Protein AF-A0A5W8UWN8-F1 (afdb_monomer_lite)

InterPro domains:
  IPR002589 Macro domain [PF01661] (18-60)
  IPR043472 Macro domain-like [G3DSA:3.40.220.10] (1-64)
  IPR043472 Macro domain-like [SSF52949] (8-62)

Organism: NCBI:txid58096

Structure (mmCIF, N/CA/C/O backbone):
data_AF-A0A5W8UWN8-F1
#
_entry.id   AF-A0A5W8UWN8-F1
#
loop_
_atom_site.group_PDB
_atom_site.id
_atom_site.type_symbol
_atom_site.label_atom_id
_atom_site.label_alt_id
_atom_site.label_comp_id
_atom_site.label_asym_id
_atom_site.label_entity_id
_atom_site.label_seq_id
_atom_site.pdbx_PDB_ins_code
_atom_site.Cartn_x
_atom_site.Cartn_y
_atom_site.Cartn_z
_atom_site.occupancy
_atom_site.B_iso_or_equiv
_atom_site.auth_seq_id
_atom_site.auth_comp_id
_atom_site.auth_asym_id
_atom_site.auth_atom_id
_atom_site.pdbx_PDB_model_num
ATOM 1 N N . MET A 1 1 ? 21.694 -5.801 4.477 1.00 43.16 1 MET A N 1
ATOM 2 C CA . MET A 1 1 ? 20.657 -5.326 3.532 1.00 43.16 1 MET A CA 1
ATOM 3 C C . MET A 1 1 ? 20.859 -6.020 2.196 1.00 43.16 1 MET A C 1
ATOM 5 O O . MET A 1 1 ? 22.007 -6.231 1.828 1.00 43.16 1 MET A O 1
ATOM 9 N N . ARG A 1 2 ? 19.785 -6.421 1.504 1.00 72.69 2 ARG A N 1
ATOM 10 C CA . ARG A 1 2 ? 19.888 -6.997 0.150 1.00 72.69 2 ARG A CA 1
ATOM 11 C C . ARG A 1 2 ? 20.121 -5.860 -0.857 1.00 72.69 2 ARG A C 1
ATOM 13 O O . ARG A 1 2 ? 19.635 -4.755 -0.630 1.00 72.69 2 ARG A O 1
ATOM 20 N N . VAL A 1 3 ? 20.882 -6.119 -1.920 1.00 74.75 3 VAL A N 1
ATOM 21 C CA . VAL A 1 3 ? 21.123 -5.148 -3.003 1.00 74.75 3 VAL A CA 1
ATOM 22 C C . VAL A 1 3 ? 19.776 -4.765 -3.641 1.00 74.75 3 VAL A C 1
ATOM 24 O O . VAL A 1 3 ? 18.963 -5.671 -3.854 1.00 74.75 3 VAL A O 1
ATOM 27 N N . PRO A 1 4 ? 19.508 -3.471 -3.916 1.00 70.00 4 PRO A N 1
ATOM 28 C CA . PRO A 1 4 ? 18.283 -3.048 -4.586 1.00 70.00 4 PRO A CA 1
ATOM 29 C C . PRO A 1 4 ? 18.120 -3.776 -5.921 1.00 70.00 4 PRO A C 1
ATOM 31 O O . PRO A 1 4 ? 19.052 -3.822 -6.721 1.00 70.00 4 PRO A O 1
ATOM 34 N N . LEU A 1 5 ? 16.940 -4.349 -6.144 1.00 78.94 5 LEU A N 1
ATOM 35 C CA . LEU A 1 5 ? 16.574 -4.992 -7.400 1.00 78.94 5 LEU A CA 1
ATOM 36 C C . LEU A 1 5 ? 15.593 -4.088 -8.149 1.00 78.94 5 LEU A C 1
ATOM 38 O O . LEU A 1 5 ? 14.716 -3.469 -7.536 1.00 78.94 5 LEU A O 1
ATOM 42 N N . ILE A 1 6 ? 15.738 -4.044 -9.471 1.00 82.88 6 ILE A N 1
ATOM 43 C CA . ILE A 1 6 ? 14.738 -3.455 -10.358 1.00 82.88 6 ILE A CA 1
ATOM 44 C C . ILE A 1 6 ? 13.508 -4.364 -10.324 1.00 82.88 6 ILE A C 1
ATOM 46 O O . ILE A 1 6 ? 13.609 -5.563 -10.573 1.00 82.88 6 ILE A O 1
ATOM 50 N N . ILE A 1 7 ? 12.359 -3.791 -9.977 1.00 81.62 7 ILE A N 1
ATOM 51 C CA . ILE A 1 7 ? 11.077 -4.508 -9.846 1.00 81.62 7 ILE A CA 1
ATOM 52 C C . ILE A 1 7 ? 10.012 -3.926 -10.782 1.00 81.62 7 ILE A C 1
ATOM 54 O O . ILE A 1 7 ? 8.819 -4.178 -10.604 1.00 81.62 7 ILE A O 1
ATOM 58 N N . ASP A 1 8 ? 10.435 -3.133 -11.767 1.00 82.00 8 ASP A N 1
ATOM 59 C CA . ASP A 1 8 ? 9.551 -2.655 -12.822 1.00 82.00 8 ASP A CA 1
ATOM 60 C C . ASP A 1 8 ? 8.884 -3.829 -13.560 1.00 82.00 8 ASP A C 1
ATOM 62 O O . ASP A 1 8 ? 9.467 -4.901 -13.725 1.00 82.00 8 ASP A O 1
ATOM 66 N N . GLY A 1 9 ? 7.622 -3.642 -13.940 1.00 80.50 9 GLY A N 1
ATOM 67 C CA . GLY A 1 9 ? 6.784 -4.683 -14.542 1.00 80.50 9 GLY A CA 1
ATOM 68 C C . GLY A 1 9 ? 6.257 -5.758 -13.580 1.00 80.50 9 GLY A C 1
ATOM 69 O O . GLY A 1 9 ? 5.574 -6.674 -14.032 1.00 80.50 9 GLY A O 1
ATOM 70 N N . THR A 1 10 ? 6.525 -5.663 -12.272 1.00 86.50 10 THR A N 1
ATOM 71 C CA . THR A 1 10 ? 5.988 -6.593 -11.257 1.00 86.50 10 THR A CA 1
ATOM 72 C C . THR A 1 10 ? 4.856 -5.977 -10.428 1.00 86.50 10 THR A C 1
ATOM 74 O O . THR A 1 10 ? 4.632 -4.765 -10.441 1.00 86.50 10 THR A O 1
ATOM 77 N N . ASP A 1 11 ? 4.167 -6.815 -9.653 1.00 85.69 11 ASP A N 1
ATOM 78 C CA . ASP A 1 11 ? 3.129 -6.454 -8.678 1.00 85.69 11 ASP A CA 1
ATOM 79 C C . ASP A 1 11 ? 3.697 -6.150 -7.274 1.00 85.69 11 ASP A C 1
ATOM 81 O O . ASP A 1 11 ? 2.967 -6.087 -6.282 1.00 85.69 11 ASP A O 1
ATOM 85 N N . ALA A 1 12 ? 5.014 -5.954 -7.153 1.00 87.38 12 ALA A N 1
ATOM 86 C CA . ALA A 1 12 ? 5.675 -5.726 -5.870 1.00 87.38 12 ALA A CA 1
ATOM 87 C C . ALA A 1 12 ? 5.162 -4.468 -5.144 1.00 87.38 12 ALA A C 1
ATOM 89 O O . ALA A 1 12 ? 5.091 -4.454 -3.914 1.00 87.38 12 ALA A O 1
ATOM 90 N N . VAL A 1 13 ? 4.766 -3.430 -5.888 1.00 88.31 13 VAL A N 1
ATOM 91 C CA . VAL A 1 13 ? 4.215 -2.191 -5.319 1.00 88.31 13 VAL A CA 1
ATOM 92 C C . VAL A 1 13 ? 2.817 -2.426 -4.753 1.00 88.31 13 VAL A C 1
ATOM 94 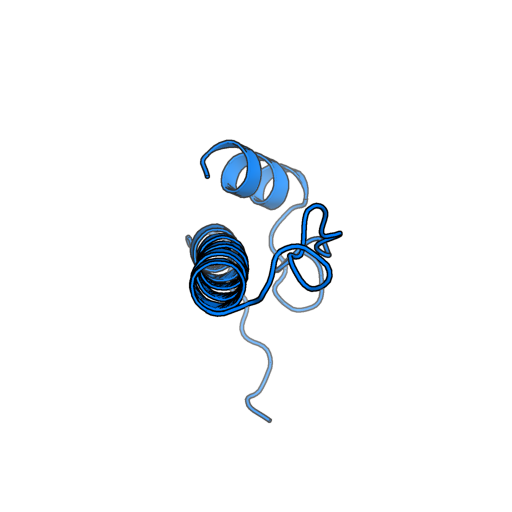O O . VAL A 1 13 ? 2.547 -2.030 -3.615 1.00 88.31 13 VAL A O 1
ATOM 97 N N . TYR A 1 14 ? 1.964 -3.137 -5.493 1.00 88.00 14 TYR A N 1
ATOM 98 C CA . TYR A 1 14 ? 0.666 -3.602 -5.007 1.00 88.00 14 TYR A CA 1
ATOM 99 C C . TYR A 1 14 ? 0.814 -4.436 -3.726 1.00 88.00 14 TYR A C 1
ATOM 101 O O . TYR A 1 14 ? 0.224 -4.110 -2.695 1.00 88.00 14 TYR A O 1
ATOM 109 N N . ASN A 1 15 ? 1.663 -5.468 -3.755 1.00 90.75 15 ASN A N 1
ATOM 110 C CA . ASN A 1 15 ? 1.850 -6.391 -2.636 1.00 90.75 15 ASN A CA 1
ATOM 111 C C . ASN A 1 15 ? 2.376 -5.693 -1.380 1.00 90.75 15 ASN A C 1
ATOM 113 O O . ASN A 1 15 ? 1.865 -5.932 -0.285 1.00 90.75 15 ASN A O 1
ATOM 117 N N . ALA A 1 16 ? 3.359 -4.801 -1.524 1.00 89.81 16 ALA A N 1
ATOM 118 C CA . ALA A 1 16 ? 3.889 -4.034 -0.404 1.00 89.81 16 ALA A CA 1
ATOM 119 C C . ALA A 1 16 ? 2.815 -3.119 0.207 1.00 89.81 16 ALA A C 1
ATOM 121 O O . ALA A 1 16 ? 2.663 -3.061 1.429 1.00 89.81 16 ALA A O 1
ATOM 122 N N . THR A 1 17 ? 2.040 -2.431 -0.633 1.00 91.31 17 THR A N 1
ATOM 123 C CA . THR A 1 17 ? 1.003 -1.495 -0.175 1.00 91.31 17 THR A CA 1
ATOM 124 C C . THR A 1 17 ? -0.131 -2.250 0.522 1.00 91.31 17 THR A C 1
ATOM 126 O O . THR A 1 17 ? -0.540 -1.887 1.625 1.00 91.31 17 THR A O 1
ATOM 129 N N . ARG A 1 18 ? -0.561 -3.382 -0.046 1.00 91.81 18 ARG A N 1
ATOM 130 C CA . ARG A 1 18 ? -1.548 -4.279 0.562 1.00 91.81 18 ARG A CA 1
ATOM 131 C C . ARG A 1 18 ? -1.062 -4.861 1.890 1.00 91.81 18 ARG A C 1
ATOM 133 O O . ARG A 1 18 ? -1.832 -4.914 2.847 1.00 91.81 18 ARG A O 1
ATOM 140 N N . ALA A 1 19 ? 0.205 -5.265 1.983 1.00 94.06 19 ALA A N 1
ATOM 141 C CA . ALA A 1 19 ? 0.789 -5.765 3.226 1.00 94.06 19 ALA A CA 1
ATOM 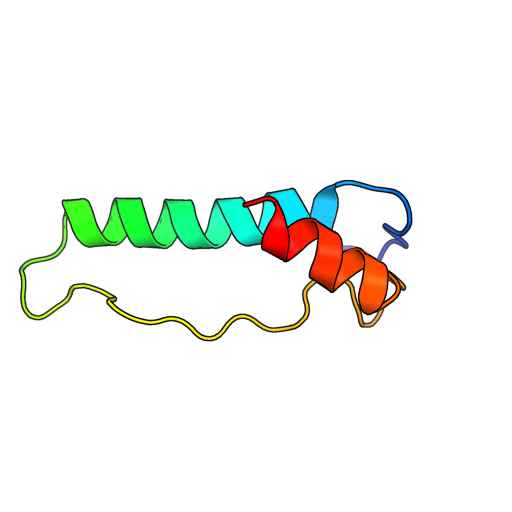142 C C . ALA A 1 19 ? 0.780 -4.699 4.335 1.00 94.06 19 ALA A C 1
ATOM 144 O O . ALA A 1 19 ? 0.441 -5.014 5.477 1.00 94.06 19 ALA A O 1
ATOM 145 N N . ALA A 1 20 ? 1.078 -3.438 4.002 1.00 92.75 20 ALA A N 1
ATOM 146 C CA . ALA A 1 20 ? 1.012 -2.330 4.953 1.00 92.75 20 ALA A CA 1
ATOM 147 C C . ALA A 1 20 ? -0.414 -2.119 5.494 1.00 92.75 20 ALA A C 1
ATOM 149 O O . ALA A 1 20 ? -0.610 -2.032 6.707 1.00 92.75 20 ALA A O 1
ATOM 150 N N . LEU A 1 21 ? -1.423 -2.113 4.616 1.00 93.44 21 LEU A N 1
ATOM 151 C CA . LEU A 1 21 ? -2.823 -1.970 5.030 1.00 93.44 21 LEU A CA 1
ATOM 152 C C . LEU A 1 21 ? -3.318 -3.166 5.853 1.00 93.44 21 LEU A C 1
ATOM 154 O O . LEU A 1 21 ? -4.027 -2.976 6.839 1.00 93.44 21 LEU A O 1
ATOM 158 N N . LEU A 1 22 ? -2.910 -4.391 5.508 1.00 95.31 22 LEU A N 1
ATOM 159 C CA . LEU A 1 22 ? -3.233 -5.586 6.295 1.00 95.31 22 LEU A CA 1
ATOM 160 C C . LEU A 1 22 ? -2.609 -5.543 7.692 1.00 95.31 22 LEU A C 1
ATOM 162 O O . LEU A 1 22 ? -3.265 -5.924 8.661 1.00 95.31 22 LEU A O 1
ATOM 166 N N . ALA A 1 23 ? -1.376 -5.050 7.818 1.00 95.56 23 ALA A N 1
ATOM 167 C CA . ALA A 1 23 ? -0.734 -4.869 9.116 1.00 95.56 23 ALA A CA 1
ATOM 168 C C . ALA A 1 23 ? -1.495 -3.851 9.981 1.00 95.56 23 ALA A C 1
ATOM 170 O O . ALA A 1 23 ? -1.752 -4.113 11.156 1.00 95.56 23 ALA A O 1
ATOM 171 N N . ILE A 1 24 ? -1.930 -2.733 9.388 1.00 95.06 24 ILE A N 1
ATOM 172 C CA . ILE A 1 24 ? -2.754 -1.723 10.068 1.00 95.06 24 ILE A CA 1
ATOM 173 C C . ILE A 1 24 ? -4.104 -2.307 10.486 1.00 95.06 24 ILE A C 1
ATOM 175 O O . ILE A 1 24 ? -4.528 -2.134 11.628 1.00 95.06 24 ILE A O 1
ATOM 179 N N . PHE A 1 25 ? -4.770 -3.036 9.592 1.00 94.88 25 PHE A N 1
ATOM 180 C CA . PHE A 1 25 ? -6.030 -3.706 9.895 1.00 94.88 25 PHE A CA 1
ATOM 181 C C . PHE A 1 25 ? -5.877 -4.672 11.074 1.00 94.88 25 PHE A C 1
ATOM 183 O O . PHE A 1 25 ? -6.675 -4.645 12.010 1.00 94.88 25 PHE A O 1
ATOM 190 N N . GLN A 1 26 ? -4.822 -5.489 11.066 1.00 95.50 26 GLN A N 1
ATOM 191 C CA . GLN A 1 26 ? -4.558 -6.446 12.132 1.00 95.50 26 GLN A CA 1
ATOM 192 C C . GLN A 1 26 ? -4.249 -5.753 13.467 1.00 95.50 26 GLN A C 1
ATOM 194 O O . GLN A 1 26 ? -4.768 -6.185 14.496 1.00 95.50 26 GLN A O 1
ATOM 199 N N . HIS A 1 27 ? -3.475 -4.662 13.452 1.00 94.94 27 HIS A N 1
ATOM 200 C CA . HIS A 1 27 ? -3.240 -3.816 14.627 1.00 94.94 27 HIS A CA 1
ATOM 201 C C . HIS A 1 27 ? -4.557 -3.264 15.182 1.00 94.94 27 HIS A C 1
ATOM 203 O O . HIS A 1 27 ? -4.851 -3.437 16.366 1.00 94.94 27 HIS A O 1
ATOM 209 N N . ASN A 1 28 ? -5.397 -2.693 14.315 1.00 95.50 28 ASN A N 1
ATOM 210 C CA . ASN A 1 28 ? -6.673 -2.081 14.687 1.00 95.50 28 ASN A CA 1
ATOM 211 C C . ASN A 1 28 ? -7.680 -3.076 15.280 1.00 95.50 28 ASN A C 1
ATOM 213 O O . ASN A 1 28 ? -8.518 -2.667 16.080 1.00 95.50 28 ASN A O 1
ATOM 217 N N . LYS A 1 29 ? -7.608 -4.368 14.929 1.00 95.00 29 LYS A N 1
ATOM 218 C CA . LYS A 1 29 ? -8.453 -5.411 15.545 1.00 95.00 29 LYS A CA 1
ATOM 219 C C . LYS A 1 29 ? -8.119 -5.658 17.014 1.00 95.00 29 LYS A C 1
ATOM 221 O O . LYS A 1 29 ? -9.004 -6.024 17.778 1.00 95.00 29 LYS A O 1
ATOM 226 N N . SER A 1 30 ? -6.851 -5.514 17.390 1.00 92.88 30 SER A N 1
ATOM 227 C CA . SER A 1 30 ? -6.372 -5.729 18.763 1.00 92.88 30 S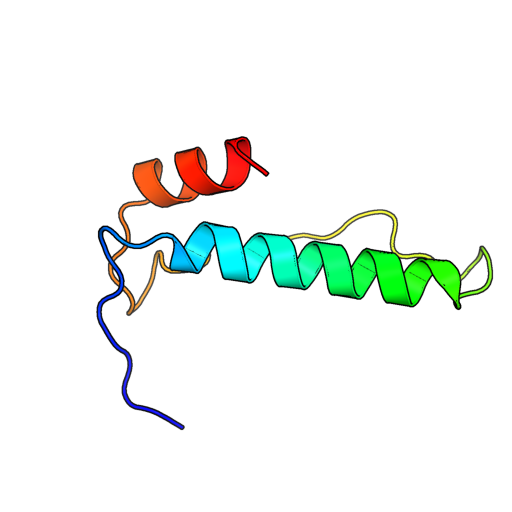ER A CA 1
ATOM 228 C C . SER A 1 30 ? -6.229 -4.440 19.576 1.00 92.88 30 SER A C 1
ATOM 230 O O . SER A 1 30 ? -6.109 -4.492 20.799 1.00 92.88 30 SER A O 1
ATOM 232 N N . ALA A 1 31 ? -6.206 -3.283 18.913 1.00 92.25 31 ALA A N 1
ATOM 233 C CA . ALA A 1 31 ? -6.068 -1.987 19.555 1.00 92.25 31 ALA A CA 1
ATOM 234 C C . ALA A 1 31 ? -7.406 -1.514 20.152 1.00 92.25 31 ALA A C 1
ATOM 236 O O . ALA A 1 31 ? -8.462 -1.663 19.542 1.00 92.25 31 ALA A O 1
ATOM 237 N N . GLY A 1 32 ? -7.350 -0.897 21.336 1.00 91.44 32 GLY A N 1
ATOM 238 C CA . GLY A 1 32 ? -8.485 -0.129 21.867 1.00 91.44 32 GLY A CA 1
ATOM 239 C C . GLY A 1 32 ? -8.783 1.092 20.989 1.00 91.44 32 GLY A C 1
ATOM 240 O O . GLY A 1 32 ? -7.890 1.542 20.270 1.00 91.44 32 GLY A O 1
ATOM 241 N N . GLU A 1 33 ? -10.010 1.623 21.053 1.00 90.50 33 GLU A N 1
ATOM 242 C CA . GLU A 1 33 ? -10.499 2.697 20.162 1.00 90.50 33 GLU A CA 1
ATOM 243 C C . GLU A 1 33 ? -9.524 3.880 20.041 1.00 90.50 33 GLU A C 1
ATOM 245 O O . GLU A 1 33 ? -9.188 4.281 18.929 1.00 90.50 33 GLU A O 1
ATOM 250 N N . ASP A 1 34 ? -8.961 4.344 21.160 1.00 91.94 34 ASP A N 1
ATOM 251 C CA . ASP A 1 34 ? -8.046 5.498 21.204 1.00 91.94 34 ASP A CA 1
ATOM 252 C C . ASP A 1 34 ? -6.688 5.259 20.515 1.00 91.94 34 ASP A C 1
ATOM 254 O O . ASP A 1 34 ? -5.899 6.184 20.334 1.00 91.94 34 ASP A O 1
ATOM 258 N N . ARG A 1 35 ? -6.375 4.006 20.157 1.00 92.19 35 ARG A N 1
ATOM 259 C CA . ARG A 1 35 ? -5.094 3.587 19.556 1.00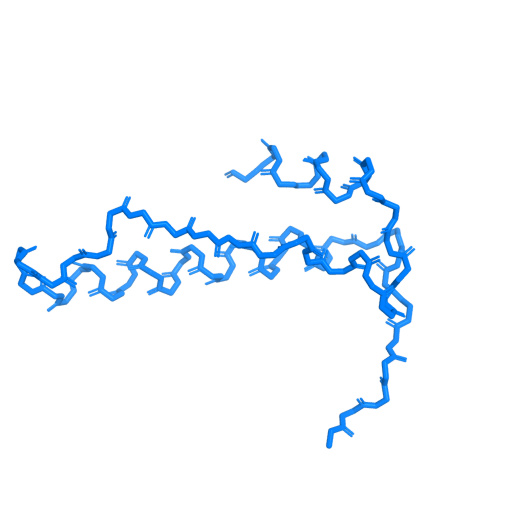 92.19 35 ARG A CA 1
ATOM 260 C C . ARG A 1 35 ? -5.236 3.068 18.126 1.00 92.19 35 ARG A C 1
ATOM 262 O O . ARG A 1 35 ? -4.265 2.538 17.571 1.00 92.19 35 ARG A O 1
ATOM 269 N N . LYS A 1 36 ? -6.429 3.180 17.536 1.00 94.69 36 LYS A N 1
ATOM 270 C CA . LYS A 1 36 ? -6.665 2.791 16.145 1.00 94.69 36 LYS A CA 1
ATOM 271 C C . LYS A 1 36 ? -6.019 3.785 15.192 1.00 94.69 36 LYS A C 1
ATOM 273 O O . LYS A 1 36 ? -6.142 4.998 15.333 1.00 94.69 36 LYS A O 1
ATOM 278 N N . ILE A 1 37 ? -5.364 3.245 14.177 1.00 93.88 37 ILE A N 1
ATOM 279 C CA . ILE A 1 37 ? -4.797 4.014 13.078 1.00 93.88 37 ILE A CA 1
ATOM 280 C C . ILE A 1 37 ? -5.921 4.236 12.065 1.00 93.88 37 ILE A C 1
ATOM 282 O O . ILE A 1 37 ? -6.377 3.287 11.425 1.00 93.88 37 ILE A O 1
ATOM 286 N N . THR A 1 38 ? -6.391 5.476 11.949 1.00 93.88 38 THR A N 1
ATOM 287 C CA . THR A 1 38 ? -7.488 5.871 11.045 1.00 93.88 38 THR A CA 1
ATOM 288 C C . THR A 1 38 ? -6.992 6.465 9.730 1.00 93.88 38 THR A C 1
ATOM 290 O O . THR A 1 38 ? -7.716 6.451 8.738 1.00 93.88 38 THR A O 1
ATOM 293 N N . SER A 1 39 ? -5.752 6.952 9.696 1.00 93.12 39 SER A N 1
ATOM 294 C CA . SER A 1 39 ? -5.102 7.480 8.502 1.00 93.12 39 SER A CA 1
ATOM 295 C C . SER A 1 39 ? -3.633 7.065 8.462 1.00 93.12 39 SER A C 1
ATOM 297 O O . SER A 1 39 ? -2.971 6.927 9.491 1.00 93.12 39 SER A O 1
ATOM 299 N N . VAL A 1 40 ? -3.122 6.838 7.253 1.00 91.69 40 VAL A N 1
ATOM 300 C CA . VAL A 1 40 ? -1.714 6.525 7.009 1.00 91.69 40 VAL A CA 1
ATOM 301 C C . VAL A 1 40 ? -1.267 7.221 5.731 1.00 91.69 40 VAL A C 1
ATOM 303 O O . VAL A 1 40 ? -1.980 7.215 4.730 1.00 91.69 40 VAL A O 1
ATOM 306 N N . ALA A 1 41 ? -0.081 7.823 5.765 1.00 91.81 41 ALA A N 1
ATOM 307 C CA . ALA A 1 41 ? 0.595 8.308 4.572 1.00 91.81 41 ALA A CA 1
ATOM 308 C C . ALA A 1 41 ? 1.621 7.257 4.140 1.00 91.81 41 ALA A C 1
ATOM 310 O O . ALA A 1 41 ? 2.501 6.887 4.919 1.00 91.81 41 ALA A O 1
ATOM 311 N N . LEU A 1 42 ? 1.497 6.767 2.908 1.00 87.44 42 LEU A N 1
ATOM 312 C CA . LEU A 1 42 ? 2.428 5.805 2.326 1.00 87.44 42 LEU A CA 1
ATOM 313 C C . LEU A 1 42 ? 3.314 6.521 1.298 1.00 87.44 42 LEU A C 1
ATOM 315 O O . LEU A 1 42 ? 2.803 7.330 0.519 1.00 87.44 42 LEU A O 1
ATOM 319 N N . PRO A 1 43 ? 4.629 6.252 1.270 1.00 86.88 43 PRO A N 1
ATOM 320 C CA . PRO A 1 43 ? 5.484 6.756 0.206 1.00 86.88 43 PRO A CA 1
ATOM 321 C C . PRO A 1 43 ? 5.127 6.092 -1.132 1.00 86.88 43 PRO A C 1
ATOM 323 O O . PRO A 1 43 ? 4.513 5.024 -1.166 1.00 86.88 43 PRO A O 1
ATOM 326 N N . ALA A 1 44 ? 5.579 6.685 -2.240 1.00 84.12 44 ALA A N 1
ATOM 327 C CA . ALA A 1 44 ? 5.505 6.070 -3.566 1.00 84.12 44 ALA A CA 1
ATOM 328 C C . ALA A 1 44 ? 6.429 4.839 -3.633 1.00 84.12 44 ALA A C 1
ATOM 330 O O . ALA A 1 44 ? 7.595 4.916 -4.032 1.00 84.12 44 ALA A O 1
ATOM 331 N N . MET A 1 45 ? 5.923 3.698 -3.164 1.00 83.44 45 MET A N 1
ATOM 332 C CA . MET A 1 45 ? 6.695 2.467 -3.035 1.00 83.44 45 MET A CA 1
ATOM 333 C C . MET A 1 45 ? 7.177 1.988 -4.404 1.00 83.44 45 MET A C 1
ATOM 335 O O . MET A 1 45 ? 6.418 1.953 -5.364 1.00 83.44 45 MET A O 1
ATOM 339 N N . GLY A 1 46 ? 8.463 1.652 -4.503 1.00 80.69 46 GLY A N 1
ATOM 340 C CA . GLY A 1 46 ? 9.077 1.192 -5.753 1.00 80.69 46 GLY A CA 1
ATOM 341 C C . GLY A 1 46 ? 9.478 2.2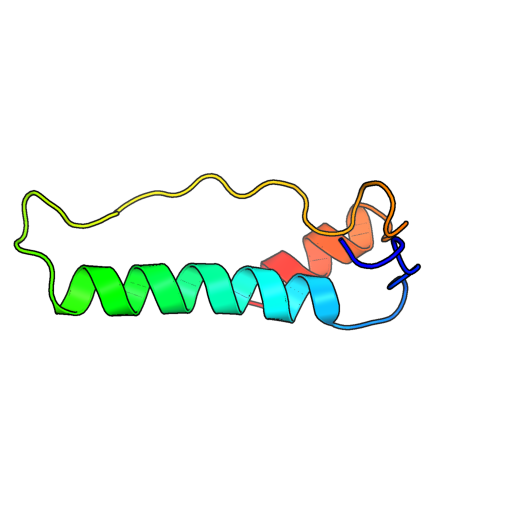93 -6.748 1.00 80.69 46 GLY A C 1
ATOM 342 O O . GLY A 1 46 ? 10.226 1.996 -7.675 1.00 80.69 46 GLY A O 1
ATOM 343 N N . ALA A 1 47 ? 9.090 3.558 -6.534 1.00 83.56 47 ALA A N 1
ATOM 344 C CA . ALA A 1 47 ? 9.393 4.665 -7.457 1.00 83.56 47 ALA A CA 1
ATOM 345 C C . ALA A 1 47 ? 10.841 5.203 -7.379 1.00 83.56 47 ALA A C 1
ATOM 347 O O . ALA A 1 47 ? 11.235 6.042 -8.182 1.00 83.56 47 ALA A O 1
ATOM 348 N N . GLY A 1 48 ? 11.627 4.760 -6.390 1.00 83.50 48 GLY A N 1
ATOM 349 C CA . GLY A 1 48 ? 13.024 5.168 -6.198 1.00 83.50 48 GLY A CA 1
ATOM 350 C C . GLY A 1 48 ? 14.012 4.231 -6.899 1.00 83.50 48 GLY A C 1
ATOM 351 O O . GLY A 1 48 ? 13.955 4.018 -8.105 1.00 83.50 48 GLY A O 1
ATOM 352 N N . CYS A 1 49 ? 14.902 3.606 -6.123 1.00 81.06 49 CYS A N 1
ATOM 353 C CA . CYS A 1 49 ? 15.939 2.689 -6.629 1.00 81.06 49 CYS A CA 1
ATOM 354 C C . CYS A 1 49 ? 15.397 1.475 -7.405 1.00 81.06 49 CYS A C 1
ATOM 356 O O . CYS A 1 49 ? 16.132 0.830 -8.141 1.00 81.06 49 CYS A O 1
ATOM 358 N N . SER A 1 50 ? 14.122 1.156 -7.204 1.00 78.31 50 SER A N 1
ATOM 359 C CA . SER A 1 50 ? 13.410 0.039 -7.820 1.00 78.31 50 SER A CA 1
ATOM 360 C C . SER A 1 50 ? 12.876 0.333 -9.228 1.00 78.31 50 SER A C 1
ATOM 362 O O . SER A 1 50 ? 12.436 -0.601 -9.897 1.00 78.31 50 SER A O 1
ATOM 364 N N . GLN A 1 51 ? 12.962 1.597 -9.666 1.00 83.31 51 GLN A N 1
ATOM 365 C CA . GLN A 1 51 ? 12.685 2.085 -11.022 1.00 83.31 51 GLN A CA 1
ATOM 366 C C . GLN A 1 51 ? 11.270 1.821 -11.560 1.00 83.31 51 GLN A C 1
ATOM 368 O O . GLN A 1 51 ? 11.072 1.805 -12.770 1.00 83.31 51 GLN A O 1
ATOM 373 N N . VAL A 1 52 ? 10.267 1.668 -10.690 1.00 84.50 52 VAL A N 1
ATOM 374 C CA . VAL A 1 52 ? 8.873 1.571 -11.143 1.00 84.50 52 VAL A CA 1
ATOM 375 C C . VAL A 1 52 ? 8.382 2.968 -11.554 1.00 84.50 52 VAL A C 1
ATOM 377 O O . VAL A 1 52 ? 8.448 3.888 -10.731 1.00 84.50 52 VAL A O 1
ATOM 380 N N . PRO A 1 53 ? 7.864 3.170 -12.782 1.00 86.88 53 PRO A N 1
ATOM 381 C CA . PRO A 1 53 ? 7.356 4.468 -13.213 1.00 86.88 53 PRO A CA 1
ATOM 382 C C . PRO A 1 53 ? 6.229 4.975 -12.297 1.00 86.88 53 PRO A C 1
ATOM 384 O O . PRO A 1 53 ? 5.358 4.177 -11.930 1.00 86.88 53 PRO A O 1
ATOM 387 N N . PRO A 1 54 ? 6.167 6.284 -11.975 1.00 86.31 54 PRO A N 1
ATOM 388 C CA . PRO A 1 54 ? 5.145 6.840 -11.084 1.00 86.31 54 PRO A CA 1
ATOM 389 C C . PRO A 1 54 ? 3.707 6.500 -11.497 1.00 86.31 54 PRO A C 1
ATOM 391 O O . PRO A 1 54 ? 2.892 6.145 -10.649 1.00 86.31 54 PRO A O 1
ATOM 394 N N . ASP A 1 55 ? 3.408 6.510 -12.797 1.00 88.00 55 ASP A N 1
ATOM 395 C CA . ASP A 1 55 ? 2.080 6.145 -13.304 1.00 88.00 55 ASP A CA 1
ATOM 396 C C . ASP A 1 55 ? 1.742 4.668 -13.057 1.00 88.00 55 ASP A C 1
ATOM 398 O O . ASP A 1 55 ? 0.588 4.318 -12.817 1.00 88.00 55 ASP A O 1
ATOM 402 N N . SER A 1 56 ? 2.743 3.783 -13.114 1.00 84.69 56 SER 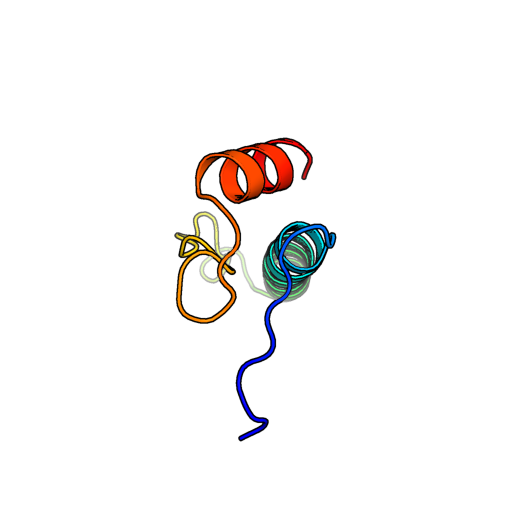A N 1
ATOM 403 C CA . SER A 1 56 ? 2.574 2.357 -12.816 1.00 84.69 56 SER A CA 1
ATOM 404 C C . SER A 1 56 ? 2.328 2.143 -11.323 1.00 84.69 56 SER A C 1
ATOM 406 O O . SER A 1 56 ? 1.398 1.428 -10.953 1.00 84.69 56 SER A O 1
ATOM 408 N N . VAL A 1 57 ? 3.082 2.845 -10.468 1.00 85.88 57 VAL A N 1
ATOM 409 C CA . VAL A 1 57 ? 2.861 2.877 -9.013 1.00 85.88 57 VAL A CA 1
ATOM 410 C C . VAL A 1 57 ? 1.442 3.343 -8.691 1.00 85.88 57 VAL A C 1
ATOM 412 O O . VAL A 1 57 ? 0.723 2.657 -7.968 1.00 85.88 57 VAL A O 1
ATOM 415 N N . ALA A 1 58 ? 1.005 4.465 -9.269 1.00 87.06 58 ALA A N 1
ATOM 416 C CA . ALA A 1 58 ? -0.331 5.008 -9.046 1.00 87.06 58 ALA A CA 1
ATOM 417 C C . ALA A 1 58 ? -1.430 4.028 -9.485 1.00 87.06 58 ALA A C 1
ATOM 419 O O . ALA A 1 58 ? -2.366 3.781 -8.727 1.00 87.06 58 ALA A O 1
ATOM 420 N N . ARG A 1 59 ? -1.291 3.407 -10.667 1.00 87.00 59 ARG A N 1
ATOM 421 C CA . ARG A 1 59 ? -2.229 2.376 -11.140 1.00 87.00 59 ARG A CA 1
ATOM 422 C C . ARG A 1 59 ? -2.309 1.188 -10.186 1.00 87.00 59 ARG A C 1
ATOM 424 O O . ARG A 1 59 ? -3.406 0.723 -9.908 1.00 87.00 59 ARG A O 1
ATOM 431 N N . GLN A 1 60 ? -1.176 0.717 -9.667 1.00 84.31 60 GLN A N 1
ATOM 432 C CA . GLN A 1 60 ? -1.164 -0.387 -8.708 1.00 84.31 60 GLN A CA 1
ATOM 433 C C . GLN A 1 60 ? -1.815 -0.006 -7.373 1.00 84.31 60 GLN A C 1
ATOM 435 O O . GLN A 1 60 ? -2.528 -0.823 -6.807 1.00 84.31 60 GLN A O 1
ATOM 440 N N . ILE A 1 61 ? -1.632 1.225 -6.889 1.00 85.31 61 ILE A N 1
ATOM 441 C CA . ILE A 1 61 ? -2.258 1.691 -5.641 1.00 85.31 61 ILE A CA 1
ATOM 442 C C . ILE A 1 61 ? -3.780 1.833 -5.790 1.00 85.31 61 ILE A C 1
ATOM 444 O O . ILE A 1 61 ? -4.509 1.482 -4.870 1.00 85.31 61 ILE A O 1
ATOM 448 N N . VAL A 1 62 ? -4.270 2.305 -6.941 1.00 85.06 62 VAL A N 1
ATOM 449 C CA . VAL A 1 62 ? -5.716 2.457 -7.208 1.00 85.06 62 VAL A CA 1
ATOM 450 C C . VAL A 1 62 ? -6.458 1.113 -7.251 1.00 85.06 62 VAL A C 1
ATOM 452 O O . VAL A 1 62 ? -7.664 1.077 -7.032 1.00 85.06 62 VAL A O 1
ATOM 455 N N . LEU A 1 63 ? -5.760 0.009 -7.531 1.00 78.62 63 LEU A N 1
ATOM 456 C CA . LEU A 1 63 ? -6.349 -1.333 -7.626 1.00 78.62 63 LEU A CA 1
ATOM 457 C C . LEU A 1 63 ? -6.487 -2.062 -6.275 1.00 78.62 63 LEU A C 1
ATOM 459 O O . LEU A 1 63 ? -6.934 -3.211 -6.257 1.00 78.62 63 LEU A O 1
ATOM 463 N N . ILE A 1 64 ? -6.044 -1.452 -5.172 1.00 76.06 64 ILE A N 1
ATOM 464 C CA . ILE A 1 64 ? -6.076 -2.029 -3.815 1.00 76.06 64 ILE A CA 1
ATOM 465 C C . ILE A 1 64 ? -7.460 -1.883 -3.196 1.00 76.06 64 ILE A C 1
ATOM 467 O O . ILE A 1 64 ? -7.917 -2.893 -2.613 1.00 76.06 64 ILE A O 1
#

pLDDT: mean 86.72, std 8.18, range [43.16, 95.56]

Radius of gyration: 13.93 Å; chains: 1; bounding box: 32×15×36 Å

Foldseek 3Di:
DDDAEQQAPHLVLLVVVVVVVVVLVVCQVPDDPVPRDPDDDDPLPCVPSNVHPSVNSVVSVVVD

Secondary structure (DSSP, 8-state):
-PPP---TTSSHHHHHHHHHHHHHHHHHHHS-GGG---------TTSSTT---HHHHHHHHHT-

Sequence (64 aa):
MRVPLIIDGTDAVYNATRAALLAIFQHNKSAGEDRKITSVALPAMGAGCSQVPPDSVARQIVLI